Protein AF-A0A8H4B823-F1 (afdb_monomer)

Solvent-accessible surface area (backbone atoms only — not comparable to full-atom values): 4979 Å² total; per-residue (Å²): 139,87,84,81,78,89,74,72,83,70,50,69,68,56,51,50,36,44,76,75,53,75,71,62,92,81,79,66,80,97,52,90,58,92,87,73,75,83,78,87,84,90,82,82,79,81,85,79,83,78,77,76,75,92,46,94,78,54,87,91,49,86,78,81,131

Organism: Mucor circinelloides f. lusitanicus (NCBI:txid29924)

InterPro domains:
  IPR013957 U4/U6.U5 small nuclear ribonucleoprotein 27kDa protein [PF08648] (11-65)

Structure (mmCIF, N/CA/C/O backbone):
data_AF-A0A8H4B823-F1
#
_entry.id   AF-A0A8H4B823-F1
#
loop_
_atom_site.group_PDB
_atom_site.id
_atom_site.type_symbol
_atom_site.label_atom_id
_atom_site.label_alt_id
_atom_site.label_comp_id
_atom_site.label_asym_id
_atom_site.label_entity_id
_atom_site.label_seq_id
_atom_site.pdbx_PDB_ins_code
_atom_site.Cartn_x
_atom_site.Cartn_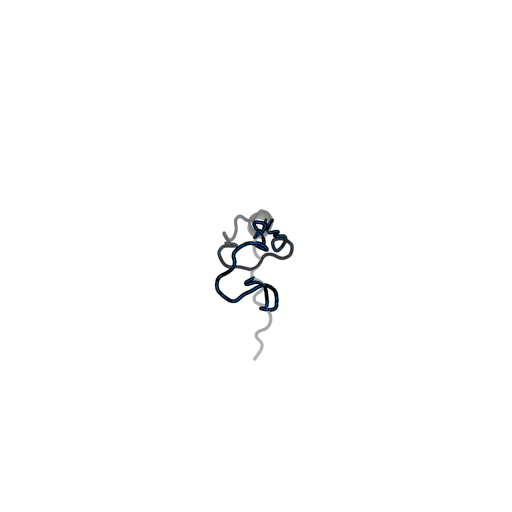y
_atom_site.Cartn_z
_atom_site.occupancy
_atom_site.B_iso_or_equiv
_atom_site.auth_seq_id
_atom_site.auth_comp_id
_atom_site.auth_asym_id
_atom_site.auth_atom_id
_atom_site.pdbx_PDB_model_num
ATOM 1 N N . MET A 1 1 ? -46.545 -24.780 28.549 1.00 42.62 1 MET A N 1
ATOM 2 C CA . MET A 1 1 ? -45.212 -25.014 29.134 1.00 42.62 1 MET A CA 1
ATOM 3 C C . MET A 1 1 ? -44.431 -23.761 28.857 1.00 42.62 1 MET A C 1
ATOM 5 O O . MET A 1 1 ? -43.784 -23.629 27.829 1.00 42.62 1 MET A O 1
ATOM 9 N N . ASP A 1 2 ? -44.707 -22.814 29.733 1.00 45.28 2 ASP A N 1
ATOM 10 C CA . ASP A 1 2 ? -44.196 -21.464 29.823 1.00 45.28 2 ASP A CA 1
ATOM 11 C C . ASP A 1 2 ? -42.721 -21.516 30.211 1.00 45.28 2 ASP A C 1
ATOM 13 O O . ASP A 1 2 ? -42.373 -22.178 31.190 1.00 45.28 2 ASP A O 1
ATOM 17 N N . GLN A 1 3 ? -41.865 -20.838 29.450 1.00 43.31 3 GLN A N 1
ATOM 18 C CA . GLN A 1 3 ? -40.539 -20.452 29.927 1.00 43.31 3 GLN A CA 1
ATOM 19 C C . GLN A 1 3 ? -40.093 -19.176 29.203 1.00 43.31 3 GLN A C 1
ATOM 21 O O . GLN A 1 3 ? -39.153 -19.172 28.414 1.00 43.31 3 GLN A O 1
ATOM 26 N N . ASP A 1 4 ? -40.844 -18.102 29.451 1.00 44.41 4 ASP A N 1
ATOM 27 C CA . ASP A 1 4 ? -40.416 -16.725 29.226 1.00 44.41 4 ASP A CA 1
ATOM 28 C C . ASP A 1 4 ? -39.768 -16.202 30.519 1.00 44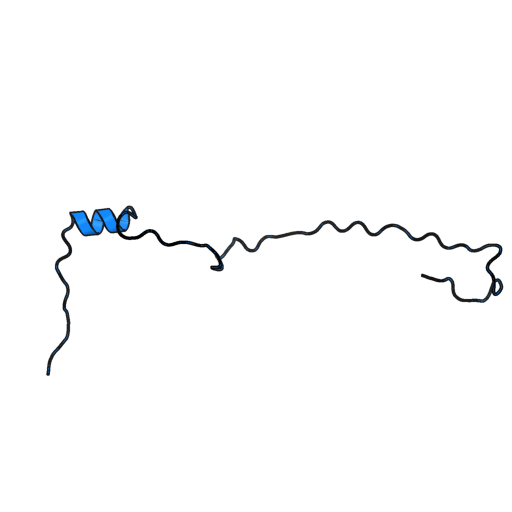.41 4 ASP A C 1
ATOM 30 O O . ASP A 1 4 ? -40.363 -16.306 31.591 1.00 44.41 4 ASP A O 1
ATOM 34 N N . GLY A 1 5 ? -38.575 -15.614 30.397 1.00 47.91 5 GLY A N 1
ATOM 35 C CA . GLY A 1 5 ? -38.077 -14.585 31.315 1.00 47.91 5 GLY A CA 1
ATOM 36 C C . GLY A 1 5 ? -37.443 -15.045 32.629 1.00 47.91 5 GLY A C 1
ATOM 37 O O . GLY A 1 5 ? -37.991 -14.797 33.697 1.00 47.91 5 GLY A O 1
ATOM 38 N N . GLU A 1 6 ? -36.222 -15.578 32.571 1.00 45.62 6 GLU A N 1
ATOM 39 C CA . GLU A 1 6 ? -35.260 -15.385 33.668 1.00 45.62 6 GLU A CA 1
ATOM 40 C C . GLU A 1 6 ? -34.549 -14.038 33.441 1.00 45.62 6 GLU A C 1
ATOM 42 O O . GLU A 1 6 ? -33.421 -13.971 32.959 1.00 45.62 6 GLU A O 1
ATOM 47 N N . GLU A 1 7 ? -35.249 -12.935 33.724 1.00 51.34 7 GLU A N 1
ATOM 48 C CA . GLU A 1 7 ? -34.584 -11.679 34.078 1.00 51.34 7 GLU A CA 1
ATOM 49 C C . GLU A 1 7 ? -34.122 -11.842 35.529 1.00 51.34 7 GLU A C 1
ATOM 51 O O . GLU A 1 7 ? -34.842 -11.518 36.472 1.00 51.34 7 GLU A O 1
ATOM 56 N N . GLU A 1 8 ? -32.933 -12.420 35.716 1.00 54.59 8 GLU A N 1
ATOM 57 C CA . GLU A 1 8 ? -32.204 -12.228 36.965 1.00 54.59 8 GLU A CA 1
ATOM 58 C C . GLU A 1 8 ? -32.068 -10.714 37.161 1.00 54.59 8 GLU A C 1
ATOM 60 O O . GLU A 1 8 ? -31.522 -10.014 36.302 1.00 54.59 8 GLU A O 1
ATOM 65 N N . GLU A 1 9 ? -32.615 -10.196 38.261 1.00 56.59 9 GLU A N 1
ATOM 66 C CA . GLU A 1 9 ? -32.396 -8.829 38.720 1.00 56.59 9 GLU A CA 1
ATOM 67 C C . GLU A 1 9 ? -30.886 -8.649 38.986 1.00 56.59 9 GLU A C 1
ATOM 69 O O . GLU A 1 9 ? -30.424 -8.758 40.118 1.00 56.59 9 GLU A O 1
ATOM 74 N N . GLU A 1 10 ? -30.083 -8.433 37.932 1.00 62.72 10 GLU A N 1
ATOM 75 C CA . GLU A 1 10 ? -28.685 -8.018 38.064 1.00 62.72 10 GLU A CA 1
ATOM 76 C C . GLU A 1 10 ? -28.712 -6.709 38.860 1.00 62.72 10 GLU A C 1
ATOM 78 O O . GLU A 1 10 ? -29.307 -5.718 38.412 1.00 62.72 10 GLU A O 1
ATOM 83 N N . ASP A 1 11 ? -28.108 -6.731 40.047 1.00 79.25 11 ASP A N 1
ATOM 84 C CA . ASP A 1 11 ? -27.944 -5.580 40.928 1.00 79.25 11 ASP A CA 1
ATOM 85 C C . ASP A 1 11 ? -27.395 -4.379 40.128 1.00 79.25 11 ASP A C 1
ATOM 87 O O . ASP A 1 11 ? -26.594 -4.523 39.194 1.00 79.25 11 ASP A O 1
ATOM 91 N N . ASP A 1 12 ? -27.869 -3.172 40.440 1.00 79.56 12 ASP A N 1
ATOM 92 C CA . ASP A 1 12 ? -27.495 -1.945 39.725 1.00 79.56 12 ASP A CA 1
ATOM 93 C C . ASP A 1 12 ? -25.975 -1.740 39.735 1.00 79.56 12 ASP A C 1
ATOM 95 O O . ASP A 1 12 ? -25.396 -1.230 38.771 1.00 79.56 12 ASP A O 1
ATOM 99 N N . GLU A 1 13 ? -25.308 -2.214 40.787 1.00 77.31 13 GLU A N 1
ATOM 100 C CA . GLU A 1 13 ? -23.855 -2.220 40.904 1.00 77.31 13 GLU A CA 1
ATOM 101 C C . GLU A 1 13 ? -23.198 -3.155 39.870 1.00 77.31 13 GLU A C 1
ATOM 103 O O . GLU A 1 13 ? -22.196 -2.797 39.243 1.00 77.31 13 GLU A O 1
ATOM 108 N N . THR A 1 14 ? -23.801 -4.315 39.590 1.00 79.19 14 THR A N 1
ATOM 109 C CA . THR A 1 14 ? -23.332 -5.250 38.554 1.00 79.19 14 THR A CA 1
ATOM 110 C C . THR A 1 14 ? -23.575 -4.705 37.151 1.00 79.19 14 THR A C 1
ATOM 112 O O . THR A 1 14 ? -22.687 -4.794 36.297 1.00 79.19 14 THR A O 1
ATOM 115 N N . LYS A 1 15 ? -24.722 -4.056 36.917 1.00 81.19 15 LYS A N 1
ATOM 116 C CA . LYS A 1 15 ? -25.008 -3.350 35.657 1.00 81.19 15 LYS A CA 1
ATOM 117 C C . LYS A 1 15 ? -24.015 -2.216 35.416 1.00 81.19 15 LYS A C 1
ATOM 119 O O . LYS A 1 15 ? -23.463 -2.126 34.318 1.00 81.19 15 LYS A O 1
ATOM 124 N N . MET A 1 16 ? -23.725 -1.394 36.430 1.00 80.44 16 MET A N 1
ATOM 125 C CA . MET A 1 16 ? -22.726 -0.322 36.333 1.00 80.44 16 MET A CA 1
ATOM 126 C C . MET A 1 16 ? -21.316 -0.869 36.096 1.00 80.44 16 MET A C 1
ATOM 128 O O . MET A 1 16 ? -20.596 -0.340 35.248 1.00 80.44 16 MET A O 1
ATOM 132 N N . MET A 1 17 ? -20.926 -1.963 36.757 1.00 79.50 17 MET A N 1
ATOM 133 C CA . MET A 1 17 ? -19.643 -2.624 36.500 1.00 79.50 17 MET A CA 1
ATOM 134 C C . MET A 1 17 ? -19.529 -3.138 35.061 1.00 79.50 17 MET A C 1
ATOM 136 O O . MET A 1 17 ? -18.485 -2.968 34.428 1.00 79.50 17 MET A O 1
ATOM 140 N N . LYS A 1 18 ? -20.599 -3.710 34.503 1.00 78.31 18 LYS A N 1
ATOM 141 C CA . LYS A 1 18 ? -20.648 -4.185 33.110 1.00 78.31 18 LYS A CA 1
ATOM 142 C C . LYS A 1 18 ? -20.538 -3.025 32.117 1.00 78.31 18 LYS A C 1
ATOM 144 O O . LYS A 1 18 ? -19.782 -3.118 31.153 1.00 78.31 18 LYS A O 1
ATOM 149 N N . LEU A 1 19 ? -21.219 -1.913 32.400 1.00 77.69 19 LEU A N 1
ATOM 150 C CA . LEU A 1 19 ? -21.202 -0.686 31.593 1.00 77.69 19 LEU A CA 1
ATOM 151 C C . LEU A 1 19 ? -19.826 -0.008 31.581 1.00 77.69 19 LEU A C 1
ATOM 153 O O . LEU A 1 19 ? -19.388 0.489 30.546 1.00 77.69 19 LEU A O 1
ATOM 157 N N . MET A 1 20 ? -19.124 -0.040 32.715 1.00 78.94 20 MET A N 1
ATOM 158 C CA . MET A 1 20 ? -17.747 0.445 32.847 1.00 78.94 20 MET A CA 1
ATOM 159 C C . MET A 1 20 ? -16.701 -0.549 32.301 1.00 78.94 20 MET A C 1
ATOM 161 O O . MET A 1 20 ? -15.513 -0.231 32.274 1.00 78.94 20 MET A O 1
ATOM 165 N N . GLY A 1 21 ? -17.122 -1.735 31.841 1.00 75.19 21 GLY A N 1
ATOM 166 C CA . GLY A 1 21 ? -16.261 -2.735 31.201 1.00 75.19 21 GLY A CA 1
ATOM 167 C C . GLY A 1 21 ? -15.595 -3.745 32.145 1.00 75.19 21 GLY A C 1
ATOM 168 O O . GLY A 1 21 ? -14.720 -4.489 31.708 1.00 75.19 21 GLY A O 1
ATOM 169 N N . PHE A 1 22 ? -16.001 -3.822 33.416 1.00 78.38 22 PHE A N 1
ATOM 170 C CA . PHE A 1 22 ? -15.435 -4.746 34.414 1.00 78.38 22 PHE A CA 1
ATOM 171 C C . PHE A 1 22 ? -16.044 -6.160 34.390 1.00 78.38 22 PHE A C 1
ATOM 173 O O . PHE A 1 22 ? -15.592 -7.032 35.127 1.00 78.38 22 PHE A O 1
ATOM 180 N N . GLY A 1 23 ? -17.045 -6.411 33.540 1.00 73.75 23 GLY A N 1
ATOM 181 C CA . GLY A 1 23 ? -17.752 -7.698 33.474 1.00 73.75 23 GLY A CA 1
ATOM 182 C C . GLY A 1 23 ? -17.128 -8.756 32.552 1.00 73.75 23 GLY A C 1
ATOM 183 O O . GLY A 1 23 ? -17.469 -9.9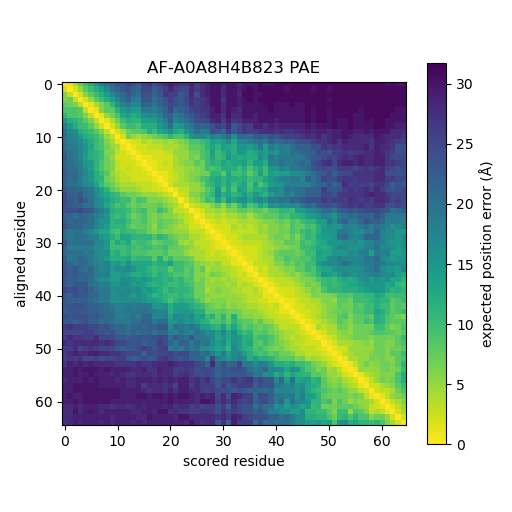30 32.662 1.00 73.75 23 GLY A O 1
ATOM 184 N N . GLY A 1 24 ? -16.219 -8.379 31.644 1.00 78.25 24 GLY A N 1
ATOM 185 C CA . GLY A 1 24 ? -15.595 -9.327 30.716 1.00 78.25 24 GLY A CA 1
ATOM 186 C C . GLY A 1 2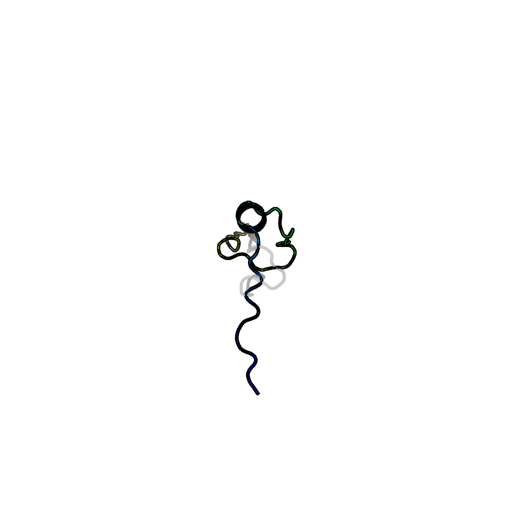4 ? -14.574 -8.679 29.784 1.00 78.25 24 GLY A C 1
ATOM 187 O O . GLY A 1 24 ? -14.900 -7.772 29.021 1.00 78.25 24 GLY A O 1
ATOM 188 N N . PHE A 1 25 ? -13.329 -9.160 29.827 1.00 81.06 25 PHE A N 1
ATOM 189 C CA . PHE A 1 25 ? -12.273 -8.702 28.926 1.00 81.06 25 PHE A CA 1
ATOM 190 C C . PHE A 1 25 ? -12.396 -9.395 27.573 1.00 81.06 25 PHE A C 1
ATOM 192 O O . PHE A 1 25 ? -11.947 -10.527 27.388 1.00 81.06 25 PHE A O 1
ATOM 199 N N . ASP A 1 26 ? -12.987 -8.694 26.615 1.00 81.31 26 ASP A N 1
ATOM 200 C CA . ASP A 1 26 ? -13.019 -9.129 25.228 1.00 81.31 26 ASP A CA 1
ATOM 201 C C . ASP A 1 26 ? -11.768 -8.652 24.472 1.00 81.31 26 ASP A C 1
ATOM 203 O O . ASP A 1 26 ? -11.221 -7.577 24.721 1.00 81.31 26 ASP A O 1
ATOM 207 N N . THR A 1 27 ? -11.294 -9.456 23.524 1.00 84.06 27 THR A N 1
ATOM 208 C CA . THR A 1 27 ? -10.087 -9.161 22.733 1.00 84.06 27 THR A CA 1
ATOM 209 C C . THR A 1 27 ? -10.439 -8.898 21.275 1.00 84.06 27 THR A C 1
ATOM 211 O O . THR A 1 27 ? -11.293 -9.572 20.696 1.00 84.06 27 THR A O 1
ATOM 214 N N . THR A 1 28 ? -9.759 -7.930 20.657 1.00 89.50 28 THR A N 1
ATOM 215 C CA . THR A 1 28 ? -9.857 -7.620 19.220 1.00 89.50 28 THR A CA 1
ATOM 216 C C . THR A 1 28 ? -8.841 -8.396 18.375 1.00 89.50 28 THR A C 1
ATOM 218 O O . THR A 1 28 ? -8.802 -8.243 17.154 1.00 89.50 28 THR A O 1
ATOM 221 N N . LYS A 1 29 ? -8.021 -9.263 18.990 1.00 87.81 29 LYS A N 1
ATOM 222 C CA . LYS A 1 29 ? -7.019 -10.070 18.281 1.00 87.81 29 LYS A CA 1
ATOM 223 C C . LYS A 1 29 ? -7.703 -10.947 17.230 1.00 87.81 29 LYS A C 1
ATOM 225 O O . LYS A 1 29 ? -8.598 -11.721 17.552 1.00 87.81 29 LYS A O 1
ATOM 230 N N . ASN A 1 30 ? -7.251 -10.838 15.980 1.00 86.94 30 ASN A N 1
ATOM 231 C CA . ASN A 1 30 ? -7.804 -11.539 14.813 1.00 86.94 30 ASN A CA 1
ATOM 232 C C . ASN A 1 30 ? -9.285 -11.230 14.493 1.00 86.94 30 ASN A C 1
ATOM 234 O O . ASN A 1 30 ? -9.878 -11.931 13.676 1.00 86.94 30 ASN A O 1
ATOM 238 N N . LYS A 1 31 ? -9.886 -10.187 15.083 1.00 90.88 31 LYS A N 1
ATOM 239 C CA . LYS A 1 31 ? -11.232 -9.709 14.732 1.00 90.88 31 LYS A CA 1
ATOM 240 C C . LYS A 1 31 ? -11.115 -8.482 13.821 1.00 90.88 31 LYS A C 1
ATOM 242 O O . LYS A 1 31 ? -10.264 -7.620 14.038 1.00 90.88 31 LYS A O 1
ATOM 247 N N . LYS A 1 32 ? -11.967 -8.380 12.796 1.00 89.38 32 LYS A N 1
ATOM 248 C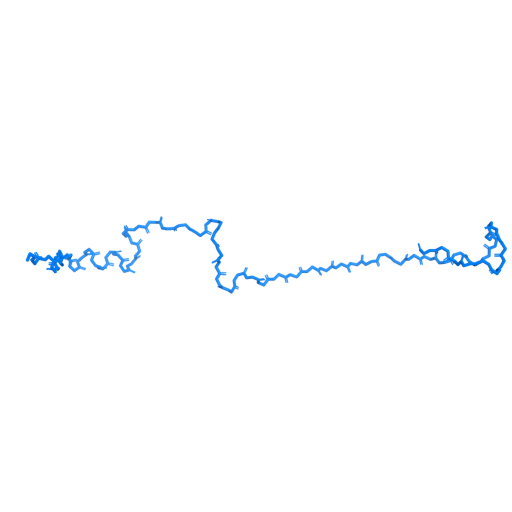 CA . LYS A 1 32 ? -12.021 -7.189 11.933 1.00 89.38 32 LYS A CA 1
ATOM 249 C C . LYS A 1 32 ? -12.708 -6.050 12.691 1.00 89.38 32 LYS A C 1
ATOM 251 O O . LYS A 1 32 ? -13.875 -6.180 13.046 1.00 89.38 32 LYS A O 1
ATOM 256 N N . VAL A 1 33 ? -12.000 -4.942 12.899 1.00 91.56 33 VAL A N 1
ATOM 257 C CA . VAL A 1 33 ? -12.557 -3.719 13.496 1.00 91.56 33 VAL A CA 1
ATOM 258 C C . VAL A 1 33 ? -12.944 -2.755 12.365 1.00 91.56 33 VAL A C 1
ATOM 260 O O . VAL A 1 33 ? -12.087 -2.436 11.535 1.00 91.56 33 VAL A O 1
ATOM 263 N N . PRO A 1 34 ? -14.213 -2.315 12.267 1.00 90.06 34 PRO A N 1
ATOM 264 C CA . PRO A 1 34 ? -14.627 -1.356 11.243 1.00 90.06 34 PRO A CA 1
ATOM 265 C C . PRO A 1 34 ? -13.849 -0.038 11.398 1.00 90.06 34 PRO A C 1
ATOM 267 O O . PRO A 1 34 ? -13.706 0.467 12.507 1.00 90.06 34 PRO A O 1
ATOM 270 N N . GLY A 1 35 ? -13.317 0.501 10.297 1.00 87.81 35 GLY A N 1
ATOM 271 C CA . GLY A 1 35 ? -12.510 1.731 10.287 1.00 87.81 35 GLY A CA 1
ATOM 272 C C . GLY A 1 35 ? -11.009 1.539 10.547 1.00 87.81 35 GLY A C 1
ATOM 273 O O . GLY A 1 35 ? -10.241 2.482 10.377 1.00 87.81 35 GLY A O 1
ATOM 274 N N . ALA A 1 36 ? -10.566 0.329 10.909 1.00 86.75 36 ALA A N 1
ATOM 275 C CA . ALA A 1 36 ? -9.147 -0.020 11.047 1.00 86.75 36 ALA A CA 1
ATOM 276 C C . ALA A 1 36 ? -8.543 -0.627 9.759 1.00 86.75 36 ALA A C 1
ATOM 278 O O . ALA A 1 36 ? -7.524 -1.312 9.801 1.00 86.75 36 ALA A O 1
ATOM 279 N N . ASP A 1 37 ? -9.190 -0.417 8.612 1.00 86.62 37 ASP A N 1
ATOM 280 C CA . ASP A 1 37 ? -8.840 -0.969 7.299 1.00 86.62 37 ASP A CA 1
ATOM 281 C C . ASP A 1 37 ? -8.037 -0.004 6.409 1.00 86.62 37 ASP A C 1
ATOM 283 O O . ASP A 1 37 ? -7.617 -0.366 5.306 1.00 86.62 37 ASP A O 1
ATOM 287 N N . VAL A 1 38 ? -7.766 1.209 6.895 1.00 89.31 38 VAL A N 1
ATOM 288 C CA . VAL A 1 38 ? -6.956 2.196 6.179 1.00 89.31 38 VAL A CA 1
ATOM 289 C C . VAL A 1 38 ? -5.500 1.732 6.124 1.00 89.31 38 VAL A C 1
ATOM 291 O O . VAL A 1 38 ? -4.809 1.641 7.137 1.00 89.31 38 VAL A O 1
ATOM 294 N N . SER A 1 39 ? -5.013 1.465 4.916 1.00 89.62 39 SER A N 1
ATOM 295 C CA . SER A 1 39 ? -3.621 1.103 4.652 1.00 89.62 39 SER A CA 1
ATOM 296 C C . SER A 1 39 ? -3.156 1.691 3.319 1.00 89.62 39 SER A C 1
ATOM 298 O O . SER A 1 39 ? -3.964 2.017 2.450 1.00 89.62 39 SER A O 1
ATOM 300 N N . GLY A 1 40 ? -1.843 1.859 3.149 1.00 92.56 40 GLY A N 1
ATOM 301 C CA . GLY A 1 40 ? -1.261 2.378 1.913 1.00 92.56 40 GLY A CA 1
ATOM 302 C C . GLY A 1 40 ? 0.163 1.875 1.700 1.00 92.56 40 GLY A C 1
ATOM 303 O O . GLY A 1 40 ? 0.946 1.795 2.643 1.00 92.56 40 GLY A O 1
ATOM 304 N N . ALA A 1 41 ? 0.504 1.547 0.451 1.00 92.25 41 ALA A N 1
ATOM 305 C CA . ALA A 1 41 ? 1.842 1.115 0.057 1.00 92.25 41 ALA A CA 1
ATOM 306 C C . ALA A 1 41 ? 2.463 2.119 -0.922 1.00 92.25 41 ALA A C 1
ATOM 308 O O . ALA A 1 41 ? 1.899 2.409 -1.977 1.00 92.25 41 ALA A O 1
ATOM 309 N N . LYS A 1 42 ? 3.657 2.630 -0.598 1.00 92.06 42 LYS A N 1
ATOM 310 C CA . LYS A 1 42 ? 4.445 3.482 -1.498 1.00 92.06 42 LYS A CA 1
ATOM 311 C C . LYS A 1 42 ? 5.450 2.622 -2.256 1.00 92.06 42 LYS A C 1
ATOM 313 O O . LYS A 1 42 ? 6.506 2.287 -1.726 1.00 92.06 42 LYS A O 1
ATOM 318 N N . ILE A 1 43 ? 5.124 2.272 -3.496 1.00 92.44 43 ILE A N 1
ATOM 319 C CA . ILE A 1 43 ? 5.991 1.446 -4.342 1.00 92.44 43 ILE A CA 1
ATOM 320 C C . ILE A 1 43 ? 6.724 2.342 -5.337 1.00 92.44 43 ILE A C 1
ATOM 322 O O . ILE A 1 43 ? 6.125 2.872 -6.271 1.00 92.44 43 ILE A O 1
ATOM 326 N N . HIS A 1 44 ? 8.037 2.472 -5.161 1.00 92.31 44 HIS A N 1
ATOM 327 C CA . HIS A 1 44 ? 8.914 3.093 -6.150 1.00 92.31 44 HIS A CA 1
ATOM 328 C C . HIS A 1 44 ? 9.446 2.028 -7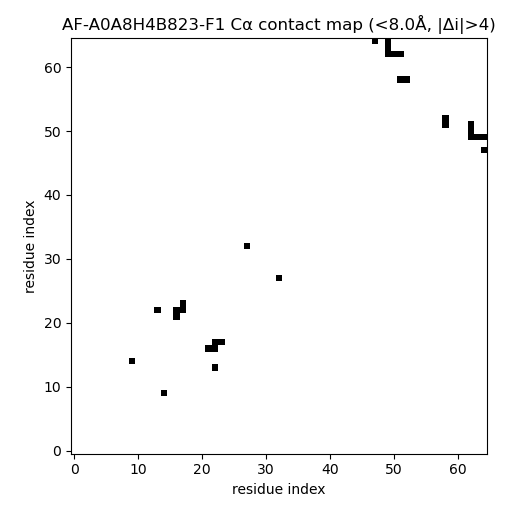.096 1.00 92.31 44 HIS A C 1
ATOM 330 O O . HIS A 1 44 ? 10.248 1.183 -6.702 1.00 92.31 44 HIS A O 1
ATOM 336 N N . LYS A 1 45 ? 8.997 2.054 -8.351 1.00 91.25 45 LYS A N 1
ATOM 337 C CA . LYS A 1 45 ? 9.549 1.173 -9.381 1.00 91.25 45 LYS A CA 1
ATOM 338 C C . LYS A 1 45 ? 10.876 1.764 -9.870 1.00 91.25 45 LYS A C 1
ATOM 340 O O . LYS A 1 45 ? 10.879 2.924 -10.286 1.00 91.25 45 LYS A O 1
ATOM 345 N N . PRO A 1 46 ? 11.987 1.010 -9.840 1.00 89.38 46 PRO A N 1
ATOM 346 C CA . PRO A 1 46 ? 13.233 1.484 -10.420 1.00 89.38 46 PRO A CA 1
ATOM 347 C C . PRO A 1 46 ? 13.056 1.667 -11.929 1.00 89.38 46 PRO A C 1
ATOM 349 O O . PRO A 1 46 ? 12.444 0.832 -12.601 1.00 89.38 46 PRO A O 1
ATOM 352 N N . ILE A 1 47 ? 13.594 2.761 -12.465 1.00 86.25 47 ILE A N 1
ATOM 353 C CA . ILE A 1 47 ? 13.643 2.966 -13.911 1.00 86.25 47 ILE A CA 1
ATOM 354 C C . ILE A 1 47 ? 14.604 1.953 -14.532 1.00 86.25 47 ILE A C 1
ATOM 356 O O . ILE A 1 47 ? 15.750 1.814 -14.106 1.00 86.25 47 ILE A O 1
ATOM 360 N N . LYS A 1 48 ? 14.128 1.234 -15.548 1.00 82.50 48 LYS A N 1
ATOM 361 C CA . LYS A 1 48 ? 14.971 0.378 -16.379 1.00 82.50 48 LYS A CA 1
ATOM 362 C C . LYS A 1 48 ? 15.416 1.175 -17.597 1.00 82.50 48 LYS A C 1
ATOM 364 O O . LYS A 1 48 ? 14.590 1.629 -18.390 1.00 82.50 48 LYS A O 1
ATOM 369 N N . TYR A 1 49 ? 16.722 1.387 -17.723 1.00 81.50 49 TYR A N 1
ATOM 370 C CA . TYR A 1 49 ? 17.288 2.094 -18.866 1.00 81.50 49 TYR A CA 1
ATOM 371 C C . TYR A 1 49 ? 17.345 1.178 -20.084 1.00 81.50 49 TYR A C 1
ATOM 373 O O . TYR A 1 49 ? 17.775 0.030 -20.002 1.00 81.50 49 TYR A O 1
ATOM 381 N N . ARG A 1 50 ? 16.940 1.713 -21.235 1.00 81.00 50 ARG A N 1
ATOM 382 C CA . ARG A 1 50 ? 16.989 0.998 -22.510 1.00 81.00 50 ARG A CA 1
ATOM 383 C C . ARG A 1 50 ? 18.356 1.215 -23.145 1.00 81.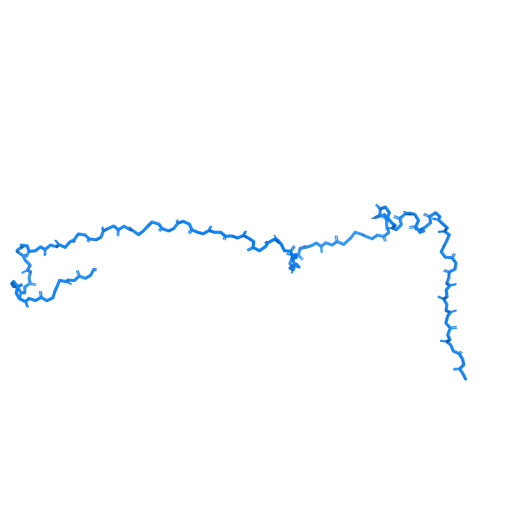00 50 ARG A C 1
ATOM 385 O O . ARG A 1 50 ? 18.743 2.350 -23.418 1.00 81.00 50 ARG A O 1
ATOM 392 N N . GLN A 1 51 ? 19.073 0.131 -23.415 1.00 78.75 51 GLN A N 1
ATOM 393 C CA . GLN A 1 51 ? 20.309 0.189 -24.186 1.00 78.75 51 GLN A CA 1
ATOM 394 C C . GLN A 1 51 ? 19.964 0.243 -25.676 1.00 78.75 51 GLN A C 1
ATOM 396 O O . GLN A 1 51 ? 19.494 -0.739 -26.233 1.00 78.75 51 GLN A O 1
ATOM 401 N N . TYR A 1 52 ? 20.188 1.373 -26.343 1.00 76.00 52 TYR A N 1
ATOM 402 C CA . TYR A 1 52 ? 19.892 1.492 -27.778 1.00 76.00 52 TYR A CA 1
ATOM 403 C C . TYR A 1 52 ? 21.062 1.049 -28.664 1.00 76.00 52 TYR A C 1
ATOM 405 O O . TYR A 1 52 ? 20.843 0.350 -29.657 1.00 76.00 52 TYR A O 1
ATOM 413 N N . MET A 1 53 ? 22.290 1.416 -28.284 1.00 80.12 53 MET A N 1
ATOM 414 C CA . MET A 1 53 ? 23.511 1.161 -29.054 1.00 80.12 53 MET A CA 1
ATOM 415 C C . MET A 1 53 ? 24.145 -0.196 -28.716 1.00 80.12 53 MET A C 1
ATOM 417 O O . MET A 1 53 ? 24.121 -0.636 -27.566 1.00 80.12 53 MET A O 1
ATOM 421 N N . ASN A 1 54 ? 24.752 -0.836 -29.722 1.00 77.31 54 ASN A N 1
ATOM 422 C CA . ASN A 1 54 ? 25.510 -2.093 -29.608 1.00 77.31 54 ASN A CA 1
ATOM 423 C C . ASN A 1 54 ? 24.743 -3.248 -28.938 1.00 77.31 54 ASN A C 1
ATOM 425 O O . ASN A 1 54 ? 25.308 -4.043 -28.188 1.00 77.31 54 ASN A O 1
ATOM 429 N N . ARG A 1 55 ? 23.441 -3.360 -29.220 1.00 83.69 55 ARG A N 1
ATOM 430 C CA . ARG A 1 55 ? 22.633 -4.513 -28.810 1.00 83.69 55 ARG A CA 1
ATOM 431 C C . ARG A 1 55 ? 23.003 -5.754 -29.625 1.00 83.69 55 ARG A C 1
ATOM 433 O O . ARG A 1 55 ? 23.033 -5.694 -30.858 1.00 83.69 55 ARG A O 1
ATOM 440 N N . ARG A 1 56 ? 23.190 -6.908 -28.967 1.00 71.00 56 ARG A N 1
ATOM 441 C CA . ARG A 1 56 ? 23.214 -8.209 -29.667 1.00 71.00 56 ARG A CA 1
ATOM 442 C C . ARG A 1 56 ? 21.839 -8.421 -30.311 1.00 71.00 56 ARG A C 1
ATOM 444 O O . ARG A 1 56 ? 20.846 -8.536 -29.607 1.00 71.00 56 ARG A O 1
ATOM 451 N N . GLY A 1 57 ? 21.779 -8.435 -31.643 1.00 73.25 57 GLY A N 1
ATOM 452 C CA . GLY A 1 57 ? 20.532 -8.607 -32.405 1.00 73.25 57 GLY A CA 1
ATOM 453 C C . GLY A 1 57 ? 20.163 -7.459 -33.354 1.00 73.25 57 GLY A C 1
ATOM 454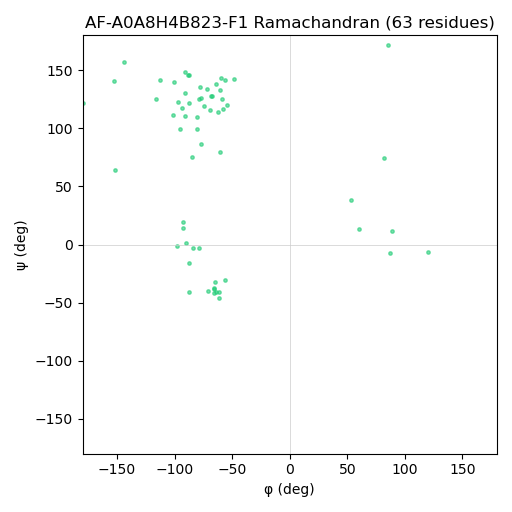 O O . GLY A 1 57 ? 19.231 -7.633 -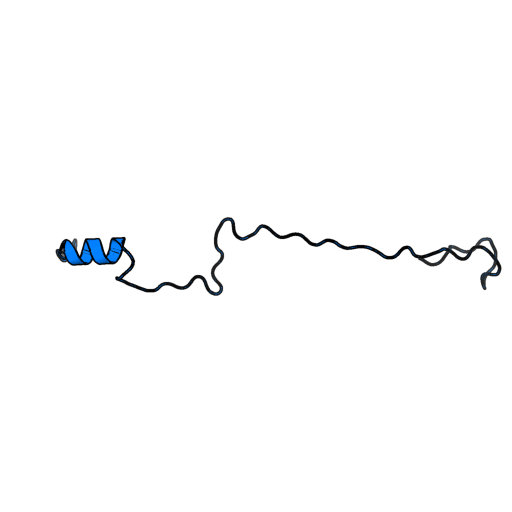34.137 1.00 73.25 57 GLY A O 1
ATOM 455 N N . GLY A 1 58 ? 20.903 -6.343 -33.341 1.00 73.38 58 GLY A N 1
ATOM 456 C CA . GLY A 1 58 ? 20.749 -5.246 -34.307 1.00 73.38 58 GLY A CA 1
ATOM 457 C C . GLY A 1 58 ? 19.677 -4.206 -33.948 1.00 73.38 58 GLY A C 1
ATOM 458 O O . GLY A 1 58 ? 18.913 -4.357 -32.996 1.00 73.38 58 GLY A O 1
ATOM 459 N N . PHE A 1 59 ? 19.638 -3.114 -34.718 1.00 69.19 59 PHE A N 1
ATOM 460 C CA . PHE A 1 59 ? 18.841 -1.909 -34.435 1.00 69.19 59 PHE A CA 1
ATOM 461 C C . PHE A 1 59 ? 17.312 -2.141 -34.466 1.00 69.19 59 PHE A C 1
ATOM 463 O O . PHE A 1 59 ? 16.597 -1.561 -33.649 1.00 69.19 59 PHE A O 1
ATOM 470 N N . ASN A 1 60 ? 16.824 -3.058 -35.315 1.00 66.25 60 ASN A N 1
ATOM 471 C CA . ASN A 1 60 ? 15.391 -3.324 -35.544 1.00 66.25 60 ASN A CA 1
ATOM 472 C C . ASN A 1 60 ? 14.779 -4.443 -34.674 1.00 66.25 60 ASN A C 1
ATOM 474 O O . ASN A 1 60 ? 13.687 -4.921 -34.977 1.00 66.25 60 ASN A O 1
ATOM 478 N N . ARG A 1 61 ? 15.446 -4.889 -33.602 1.00 70.81 61 ARG A N 1
ATOM 479 C CA . ARG A 1 61 ? 14.833 -5.810 -32.629 1.00 70.81 61 ARG A CA 1
ATOM 480 C C . ARG A 1 61 ? 14.141 -5.058 -31.487 1.00 70.81 61 ARG A C 1
ATOM 482 O O . ARG A 1 61 ? 14.612 -3.977 -31.109 1.00 70.81 61 ARG A O 1
ATOM 489 N N . PRO A 1 62 ? 13.052 -5.613 -30.921 1.00 72.19 62 PRO A N 1
ATOM 490 C CA . PRO A 1 62 ? 12.401 -5.028 -29.758 1.00 72.19 62 PRO A CA 1
ATOM 491 C C . PRO A 1 62 ? 13.405 -4.870 -28.611 1.00 72.19 62 PRO A C 1
ATOM 493 O O . PRO A 1 62 ? 14.323 -5.670 -28.446 1.00 72.19 62 PRO A O 1
ATOM 496 N N . LEU A 1 63 ? 13.279 -3.763 -27.885 1.00 66.94 63 LEU A N 1
ATOM 497 C CA . LEU A 1 63 ? 14.095 -3.483 -26.707 1.00 66.94 63 LEU A CA 1
ATOM 498 C C . LEU A 1 63 ? 13.550 -4.324 -25.553 1.00 66.94 63 LEU A C 1
ATOM 500 O O . LEU A 1 63 ? 12.351 -4.241 -25.287 1.00 66.94 63 LEU A O 1
ATOM 504 N N . ASP A 1 64 ? 14.409 -5.109 -24.903 1.00 67.00 64 ASP A N 1
ATOM 505 C CA . ASP A 1 64 ? 14.027 -5.857 -23.704 1.00 67.00 64 ASP A CA 1
ATOM 506 C C . ASP A 1 64 ? 13.562 -4.893 -22.600 1.00 67.00 64 ASP A C 1
ATOM 508 O O . ASP A 1 64 ? 14.069 -3.770 -22.480 1.00 67.00 64 ASP A O 1
ATOM 512 N N . ASN A 1 65 ? 12.551 -5.334 -21.845 1.00 61.16 65 ASN A N 1
ATOM 513 C CA . ASN A 1 65 ? 11.843 -4.551 -20.827 1.00 61.16 65 ASN A CA 1
ATOM 514 C C . ASN A 1 65 ? 12.619 -4.366 -19.522 1.00 61.16 65 ASN A C 1
ATOM 516 O O . ASN A 1 65 ? 13.011 -5.367 -18.870 1.00 61.16 65 ASN A O 1
#

Sequence (65 aa):
MDQDGEEEEEDDETKMMKLMGFGGFDTTKNKKVPGADVSGAKIHKPIKYRQYMNRRGGFNRPLDN

pLDDT: mean 76.38, std 13.78, range [42.62, 92.56]

Foldseek 3Di:
DDDPDPPPPQDVVNVVCVVVPNPDDDDCVVPDDPPPPDDDDDDDDDDDDWDQPPDDPDNPDDTDD

Radius of gyration: 33.3 Å; Cα contacts (8 Å, |Δi|>4): 15; chains: 1; bounding box: 71×28×76 Å

Secondary structure (DSSP, 8-state):
-----------HHHHHHHHTTTT-----TTPPPTT---------PPPPPP--SS-TT-TTSPPP-

Mean predicted aligned error: 15.95 Å